Protein AF-A0A7I7LC22-F1 (afdb_monomer)

Sequence (111 aa):
MANVDWVIVGAGPSLTDITAAVQAATGSELVDGVLRIADDERASLRVYPGPAIDGGGHVVRIRYAGGPYQLQHDLARTVYDALVEGTDWDLVLDSDELEDIVATRIRSTPR

Radius of gyration: 13.35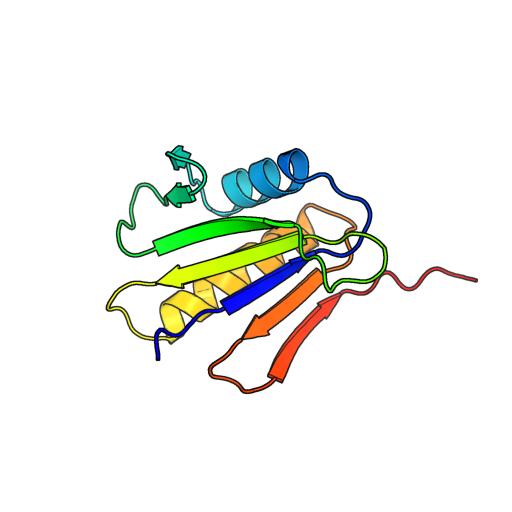 Å; Cα contacts (8 Å, |Δi|>4): 214; chains: 1; bounding box: 29×30×42 Å

Solvent-accessible surface area (backbone atoms only — not comparable to full-atom values): 6310 Å² total; per-residue (Å²): 133,84,76,46,35,36,38,37,34,43,49,80,72,48,74,64,57,50,46,53,50,50,24,69,59,60,66,30,46,80,53,96,79,30,33,36,32,83,95,34,90,44,40,39,35,37,71,44,79,27,92,88,37,81,81,58,12,32,32,37,40,37,37,47,61,95,59,65,69,65,60,40,51,54,49,46,48,49,46,47,51,42,47,58,75,73,45,90,67,34,37,33,37,37,34,68,86,71,78,41,78,76,44,76,42,74,76,78,73,82,128

Structure (mmCIF, N/CA/C/O backbone):
data_AF-A0A7I7LC22-F1
#
_entry.id   AF-A0A7I7LC22-F1
#
loop_
_atom_site.group_PDB
_atom_site.id
_atom_site.type_symbol
_atom_site.label_atom_id
_atom_site.label_alt_id
_atom_site.label_comp_id
_atom_site.label_asym_id
_atom_site.label_entity_id
_atom_site.label_seq_id
_atom_site.pdbx_PDB_ins_code
_atom_site.Cartn_x
_atom_site.Cartn_y
_atom_site.Cartn_z
_atom_site.occupancy
_atom_site.B_iso_or_equiv
_atom_site.auth_seq_id
_atom_site.auth_comp_id
_atom_site.auth_asym_id
_atom_site.auth_atom_id
_atom_site.pdbx_PDB_model_num
ATOM 1 N N . MET A 1 1 ? -1.425 -11.855 -19.181 1.00 50.41 1 MET A N 1
ATOM 2 C CA . MET A 1 1 ? -2.123 -11.043 -18.164 1.00 50.41 1 MET A CA 1
ATOM 3 C C . MET A 1 1 ? -1.159 -9.984 -17.653 1.00 50.41 1 MET A C 1
ATOM 5 O O . MET A 1 1 ? 0.026 -10.095 -17.934 1.00 50.41 1 MET A O 1
ATOM 9 N N . ALA A 1 2 ? -1.648 -8.904 -17.042 1.00 58.00 2 ALA A N 1
ATOM 10 C CA . ALA A 1 2 ? -0.765 -7.955 -16.370 1.00 58.00 2 ALA A CA 1
ATOM 11 C C . ALA A 1 2 ? -0.607 -8.444 -14.932 1.00 58.00 2 ALA A C 1
ATOM 13 O O . ALA A 1 2 ? -1.610 -8.476 -14.228 1.00 58.00 2 ALA A O 1
ATOM 14 N N . ASN A 1 3 ? 0.604 -8.831 -14.541 1.00 71.25 3 ASN A N 1
ATOM 15 C CA . ASN A 1 3 ? 0.888 -9.322 -13.195 1.00 71.25 3 ASN A CA 1
ATOM 16 C C . ASN A 1 3 ? 0.678 -8.180 -12.193 1.00 71.25 3 ASN A C 1
ATOM 18 O O . ASN A 1 3 ? 0.967 -7.016 -12.499 1.00 71.25 3 ASN A O 1
ATOM 22 N N . VAL A 1 4 ? 0.106 -8.502 -11.036 1.00 82.56 4 VAL A N 1
ATOM 23 C CA . VAL A 1 4 ? -0.266 -7.541 -9.994 1.00 82.56 4 VAL A CA 1
ATOM 24 C C . VAL A 1 4 ? -0.112 -8.217 -8.635 1.00 82.56 4 VAL A C 1
ATOM 26 O O . VAL A 1 4 ? -0.505 -9.367 -8.484 1.00 82.56 4 VAL A O 1
ATOM 29 N N . ASP A 1 5 ? 0.417 -7.475 -7.665 1.00 88.88 5 ASP A N 1
ATOM 30 C CA . ASP A 1 5 ? 0.453 -7.890 -6.264 1.00 88.88 5 ASP A CA 1
ATOM 31 C C . ASP A 1 5 ? -0.462 -6.983 -5.445 1.00 88.88 5 ASP A C 1
ATOM 33 O O . ASP A 1 5 ? -0.700 -5.814 -5.794 1.00 88.88 5 ASP A O 1
ATOM 37 N N . TRP A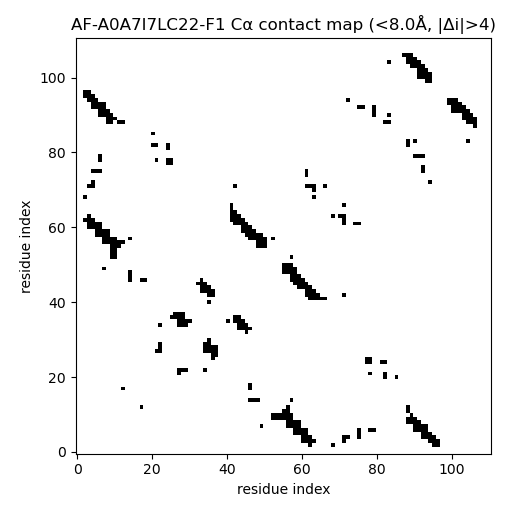 1 6 ? -0.981 -7.516 -4.347 1.00 91.19 6 TRP A N 1
ATOM 38 C CA . TRP A 1 6 ? -1.925 -6.821 -3.491 1.00 91.19 6 TRP A CA 1
ATOM 39 C C . TRP A 1 6 ? -1.495 -6.887 -2.035 1.00 91.19 6 TRP A C 1
ATOM 41 O O . TRP A 1 6 ? -1.160 -7.945 -1.513 1.00 91.19 6 TRP A O 1
ATOM 51 N N . VAL A 1 7 ? -1.587 -5.750 -1.352 1.00 92.81 7 VAL A N 1
ATOM 52 C CA . VAL A 1 7 ? -1.648 -5.719 0.108 1.00 92.81 7 VAL A CA 1
ATOM 53 C C . VAL A 1 7 ? -3.089 -5.432 0.497 1.00 92.81 7 VAL A C 1
ATOM 55 O O . VAL A 1 7 ? -3.630 -4.363 0.213 1.00 92.81 7 VAL A O 1
ATOM 58 N N . ILE A 1 8 ? -3.734 -6.415 1.106 1.00 92.75 8 ILE A N 1
ATOM 59 C CA . ILE A 1 8 ? -5.101 -6.334 1.598 1.00 92.75 8 ILE A CA 1
ATOM 60 C C . ILE A 1 8 ? -5.040 -5.829 3.035 1.00 92.75 8 ILE A C 1
ATOM 62 O O . ILE A 1 8 ? -4.327 -6.387 3.865 1.00 92.75 8 ILE A O 1
ATOM 66 N N . VAL A 1 9 ? -5.799 -4.778 3.319 1.00 92.75 9 VAL A N 1
ATOM 67 C CA . VAL A 1 9 ? -5.936 -4.184 4.647 1.00 92.75 9 VAL A CA 1
ATOM 68 C C . VAL A 1 9 ? -7.335 -4.499 5.162 1.00 92.75 9 VAL A C 1
ATOM 70 O O . VAL A 1 9 ? -8.327 -4.212 4.487 1.00 92.75 9 VAL A O 1
ATOM 73 N N . GLY A 1 10 ? -7.421 -5.100 6.346 1.00 90.06 10 GLY A N 1
ATOM 74 C CA . GLY A 1 10 ? -8.686 -5.427 6.995 1.00 90.06 10 GLY A CA 1
ATOM 75 C C . GLY A 1 10 ? -9.502 -4.192 7.388 1.00 90.06 10 GLY A C 1
ATOM 76 O O . GLY A 1 10 ? -9.131 -3.045 7.127 1.00 90.06 10 GLY A O 1
ATOM 77 N N . ALA A 1 11 ? -10.655 -4.432 8.007 1.00 89.06 11 ALA A N 1
ATOM 78 C CA . ALA A 1 11 ? -11.555 -3.372 8.446 1.00 89.06 11 ALA A CA 1
ATOM 79 C C . ALA A 1 11 ? -10.914 -2.465 9.515 1.00 89.06 11 ALA A C 1
ATOM 81 O O . ALA A 1 11 ? -10.126 -2.916 10.346 1.00 89.06 11 ALA A O 1
ATOM 82 N N . GLY A 1 12 ? -11.299 -1.186 9.531 1.00 88.62 12 GLY A N 1
ATOM 83 C CA . GLY A 1 12 ? -10.872 -0.227 10.557 1.00 88.62 12 GLY A CA 1
ATOM 84 C C . GLY A 1 12 ? -10.219 1.037 10.001 1.00 88.62 12 GLY A C 1
ATOM 85 O O . GLY A 1 12 ? -10.791 2.114 10.182 1.00 88.62 12 GLY A O 1
ATOM 86 N N . PRO A 1 13 ? -9.045 0.953 9.352 1.00 91.62 13 PRO A N 1
ATOM 87 C CA . PRO A 1 13 ? -8.367 2.136 8.839 1.00 91.62 13 PRO A CA 1
ATOM 88 C C . PRO A 1 13 ? -9.112 2.761 7.661 1.00 91.62 13 PRO A C 1
ATOM 90 O O . PRO A 1 13 ? -9.697 2.065 6.826 1.00 91.62 13 PRO A O 1
ATOM 93 N N . SER A 1 14 ? -9.088 4.093 7.588 1.00 93.44 14 SER A N 1
ATOM 94 C CA . SER A 1 14 ? -9.701 4.815 6.477 1.00 93.44 14 SER A CA 1
ATOM 95 C C . SER A 1 14 ? -8.822 4.761 5.225 1.00 93.44 14 SER A C 1
ATOM 97 O O . SER A 1 14 ? -7.602 4.603 5.305 1.00 93.44 14 SER A O 1
ATOM 99 N N . LEU A 1 15 ? -9.429 4.973 4.051 1.00 93.38 15 LEU A N 1
ATOM 100 C CA . LEU A 1 15 ? -8.698 5.096 2.785 1.00 93.38 15 LEU A CA 1
ATOM 101 C C . LEU A 1 15 ? -7.565 6.135 2.868 1.00 93.38 15 LEU A C 1
ATOM 103 O O . LEU A 1 15 ? -6.485 5.920 2.316 1.00 93.38 15 LEU A O 1
ATOM 107 N N . THR A 1 16 ? -7.806 7.248 3.564 1.00 94.88 16 THR A N 1
ATOM 108 C CA . THR A 1 16 ? -6.832 8.329 3.755 1.00 94.88 16 THR A CA 1
ATOM 109 C C . THR A 1 16 ? -5.650 7.875 4.606 1.00 94.88 16 THR A C 1
ATOM 111 O O . THR A 1 16 ? -4.511 8.118 4.213 1.00 94.88 16 THR A O 1
ATOM 114 N N . ASP A 1 17 ? -5.899 7.177 5.718 1.00 95.06 17 ASP A N 1
ATOM 115 C CA . ASP A 1 17 ? -4.833 6.691 6.606 1.00 95.06 17 ASP A CA 1
ATOM 116 C C . ASP A 1 17 ? -3.937 5.686 5.882 1.00 95.06 17 ASP A C 1
ATOM 118 O O . ASP A 1 17 ? -2.712 5.768 5.954 1.00 95.06 17 ASP A O 1
ATOM 122 N N . ILE A 1 18 ? -4.547 4.773 5.120 1.00 94.88 18 ILE A N 1
ATOM 123 C CA . ILE A 1 18 ? -3.810 3.780 4.333 1.00 94.88 18 ILE A CA 1
ATOM 124 C C . ILE A 1 18 ? -2.988 4.473 3.251 1.00 94.88 18 ILE A C 1
ATOM 126 O O . ILE A 1 18 ? -1.814 4.161 3.080 1.00 94.88 18 ILE A O 1
ATOM 130 N N . THR A 1 19 ? -3.578 5.432 2.535 1.00 95.81 19 THR A N 1
ATOM 131 C CA . THR A 1 19 ? -2.866 6.181 1.491 1.00 95.81 19 THR A CA 1
ATOM 132 C C . THR A 1 19 ? -1.653 6.898 2.078 1.00 95.81 19 THR A C 1
ATOM 134 O O . THR A 1 19 ? -0.556 6.750 1.547 1.00 95.81 19 THR A O 1
ATOM 137 N N . ALA A 1 20 ? -1.814 7.592 3.207 1.00 95.25 20 ALA A N 1
ATOM 138 C CA . ALA A 1 20 ? -0.718 8.283 3.880 1.00 95.25 20 ALA A CA 1
ATOM 139 C C . ALA A 1 20 ? 0.384 7.318 4.352 1.00 95.25 20 ALA A C 1
ATOM 141 O O . ALA A 1 20 ? 1.568 7.601 4.171 1.00 95.25 20 ALA A O 1
ATOM 142 N N . ALA A 1 21 ? 0.013 6.162 4.907 1.00 94.94 21 ALA A N 1
ATOM 143 C CA . ALA A 1 21 ? 0.974 5.155 5.350 1.00 94.94 21 ALA A CA 1
ATOM 144 C C . ALA A 1 21 ? 1.754 4.543 4.172 1.00 94.94 21 ALA A C 1
ATOM 146 O O . ALA A 1 21 ? 2.976 4.419 4.238 1.00 94.94 21 ALA A O 1
ATOM 147 N N . VAL A 1 22 ? 1.078 4.235 3.060 1.00 94.81 22 VAL A N 1
ATOM 148 C CA . VAL A 1 22 ? 1.730 3.733 1.838 1.00 94.81 22 VAL A CA 1
ATOM 149 C C . VAL A 1 22 ? 2.652 4.795 1.235 1.00 94.81 22 VAL A C 1
ATOM 151 O O . VAL A 1 22 ? 3.757 4.463 0.804 1.00 94.81 22 VAL A O 1
ATOM 154 N N . GLN A 1 23 ? 2.248 6.069 1.234 1.00 94.62 23 GLN A N 1
ATOM 155 C CA . GLN A 1 23 ? 3.109 7.175 0.807 1.00 94.62 23 GLN A CA 1
ATOM 156 C C . GLN A 1 23 ? 4.376 7.267 1.648 1.00 94.62 23 GLN A C 1
ATOM 158 O O . GLN A 1 23 ? 5.468 7.329 1.089 1.00 94.62 23 GLN A O 1
ATOM 163 N N . ALA A 1 24 ? 4.246 7.214 2.975 1.00 92.62 24 ALA A N 1
ATOM 164 C CA . ALA A 1 24 ? 5.389 7.235 3.879 1.00 92.62 24 ALA A CA 1
ATOM 165 C C . ALA A 1 24 ? 6.323 6.031 3.662 1.00 92.62 24 ALA A C 1
ATOM 167 O O . ALA A 1 24 ? 7.539 6.201 3.650 1.00 92.62 24 ALA A O 1
ATOM 168 N N . ALA A 1 25 ? 5.764 4.839 3.431 1.00 91.62 25 ALA A N 1
ATOM 169 C CA . ALA A 1 25 ? 6.528 3.614 3.195 1.00 91.62 25 ALA A CA 1
ATOM 170 C C . ALA A 1 25 ? 7.318 3.625 1.876 1.00 91.62 25 ALA A C 1
ATOM 172 O O . ALA A 1 25 ? 8.397 3.047 1.790 1.00 91.62 25 ALA A O 1
ATOM 173 N N . THR A 1 26 ? 6.772 4.256 0.836 1.00 91.44 26 THR A N 1
ATOM 174 C CA . THR A 1 26 ? 7.315 4.180 -0.535 1.00 91.44 26 THR A CA 1
ATOM 175 C C . THR A 1 26 ? 7.949 5.476 -1.024 1.00 91.44 26 THR A C 1
ATOM 177 O O . THR A 1 26 ? 8.494 5.505 -2.124 1.00 91.44 26 THR A O 1
ATOM 180 N N . GLY A 1 27 ? 7.840 6.563 -0.255 1.00 91.81 27 GLY A N 1
ATOM 181 C CA . GLY A 1 27 ? 8.202 7.904 -0.713 1.00 91.81 27 GLY A CA 1
ATOM 182 C C . GLY A 1 27 ? 7.383 8.366 -1.924 1.00 91.81 27 GLY A C 1
ATOM 183 O O . GLY A 1 27 ? 7.874 9.156 -2.725 1.00 91.81 27 GLY A O 1
ATOM 184 N N . SER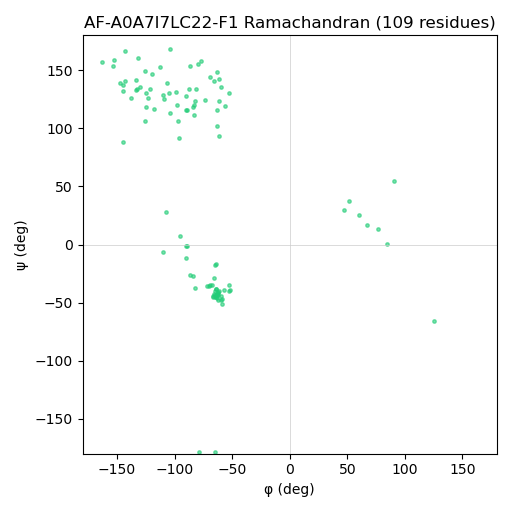 A 1 28 ? 6.169 7.835 -2.104 1.00 93.56 28 SER A N 1
ATOM 185 C CA . SER A 1 28 ? 5.349 8.106 -3.286 1.00 93.56 28 SER A CA 1
ATOM 186 C C . SER A 1 28 ? 4.490 9.362 -3.164 1.00 93.56 28 SER A C 1
ATOM 188 O O . SER A 1 28 ? 4.052 9.774 -2.086 1.00 93.56 28 SER A O 1
ATOM 190 N N . GLU A 1 29 ? 4.180 9.942 -4.318 1.00 94.31 29 GLU A N 1
ATOM 191 C CA . GLU A 1 29 ? 3.297 11.093 -4.455 1.00 94.31 29 GLU A CA 1
ATOM 192 C C . GLU A 1 29 ? 1.952 10.675 -5.050 1.00 94.31 29 GLU A C 1
ATOM 194 O O . GLU A 1 29 ? 1.883 9.862 -5.976 1.00 94.31 29 GLU A O 1
ATOM 199 N N . LEU A 1 30 ? 0.864 11.240 -4.524 1.00 94.00 30 LEU A N 1
ATOM 200 C CA . LEU A 1 30 ? -0.480 10.999 -5.035 1.00 94.00 30 LEU A CA 1
ATOM 201 C C . LEU A 1 30 ? -0.763 11.907 -6.236 1.00 94.00 30 LEU A C 1
ATOM 203 O O . LEU A 1 30 ? -0.951 13.112 -6.085 1.00 94.00 30 LEU A O 1
ATOM 207 N N . VAL A 1 31 ? -0.863 11.306 -7.418 1.00 92.75 31 VAL A N 1
ATOM 208 C CA . VAL A 1 31 ? -1.168 11.978 -8.686 1.00 9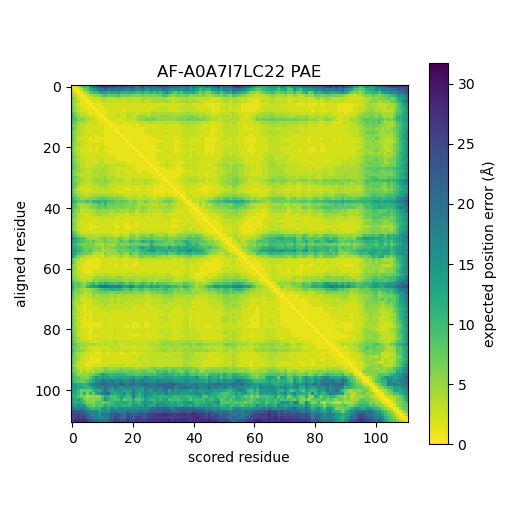2.75 31 VAL A CA 1
ATOM 209 C C . VAL A 1 31 ? -2.381 11.298 -9.314 1.00 92.75 31 VAL A C 1
ATOM 211 O O . VAL A 1 31 ? -2.350 10.102 -9.600 1.00 92.75 31 VAL A O 1
ATOM 214 N N . ASP A 1 32 ? -3.477 12.040 -9.492 1.00 90.12 32 ASP A N 1
ATOM 215 C CA . ASP A 1 32 ? -4.733 11.545 -10.085 1.00 90.12 32 ASP A CA 1
ATOM 216 C C . ASP A 1 32 ? -5.280 10.253 -9.437 1.00 90.12 32 ASP A C 1
ATOM 218 O O . ASP A 1 32 ? -5.810 9.360 -10.103 1.00 90.12 32 ASP A O 1
ATOM 222 N N . GLY A 1 33 ? -5.142 10.125 -8.111 1.00 89.19 33 GLY A N 1
ATOM 223 C CA . GLY A 1 33 ? -5.601 8.943 -7.368 1.00 89.19 33 GLY A CA 1
ATOM 224 C C . GLY A 1 33 ? -4.688 7.716 -7.495 1.00 89.19 33 GLY A C 1
ATOM 225 O O . GLY A 1 33 ? -5.095 6.609 -7.133 1.00 89.19 33 GLY A O 1
ATOM 226 N N . VAL A 1 34 ? -3.472 7.895 -8.017 1.00 92.94 34 VAL A N 1
ATOM 227 C CA . VAL A 1 34 ? -2.427 6.873 -8.128 1.00 92.94 34 VAL A CA 1
ATOM 228 C C . VAL A 1 34 ? -1.186 7.350 -7.389 1.00 92.94 34 VAL A C 1
ATOM 230 O O . VAL A 1 34 ? -0.753 8.485 -7.553 1.00 92.94 34 VAL A O 1
ATOM 233 N N . LEU A 1 35 ? -0.596 6.470 -6.593 1.00 94.81 35 LEU A N 1
ATOM 234 C CA . LEU A 1 35 ? 0.674 6.708 -5.928 1.00 94.81 35 LEU A CA 1
ATOM 235 C C . LEU A 1 35 ? 1.821 6.385 -6.891 1.00 94.81 35 LEU A C 1
ATOM 237 O O . LEU A 1 35 ? 1.920 5.261 -7.398 1.00 94.81 35 LEU A O 1
ATOM 241 N N . ARG A 1 36 ? 2.654 7.387 -7.170 1.00 93.88 36 ARG A N 1
ATOM 242 C CA . ARG A 1 36 ? 3.811 7.321 -8.071 1.00 93.88 36 ARG A CA 1
ATOM 243 C C . ARG A 1 36 ? 5.095 7.417 -7.262 1.00 93.88 36 ARG A C 1
ATOM 245 O O . ARG A 1 36 ? 5.235 8.329 -6.455 1.00 93.88 36 ARG A O 1
ATOM 252 N N . ILE A 1 37 ? 6.016 6.484 -7.473 1.00 91.31 37 ILE A N 1
ATOM 253 C CA . ILE A 1 37 ? 7.332 6.518 -6.832 1.00 91.31 37 ILE A CA 1
ATOM 254 C C . ILE A 1 37 ? 8.219 7.453 -7.658 1.00 91.31 37 ILE A C 1
ATOM 256 O O . ILE A 1 37 ? 8.353 7.251 -8.863 1.00 91.31 37 ILE A O 1
ATOM 260 N N . ALA A 1 38 ? 8.784 8.486 -7.027 1.00 81.75 38 ALA A N 1
ATOM 261 C CA . ALA A 1 38 ? 9.482 9.571 -7.724 1.00 81.75 38 ALA A CA 1
ATOM 262 C C . ALA A 1 38 ? 10.638 9.081 -8.616 1.00 81.75 38 ALA A C 1
ATOM 264 O O . ALA A 1 38 ? 10.792 9.554 -9.739 1.00 81.75 38 ALA A O 1
ATOM 265 N N . ASP A 1 39 ? 11.395 8.088 -8.147 1.00 82.56 39 ASP A N 1
ATOM 266 C CA . ASP A 1 39 ? 12.546 7.529 -8.865 1.00 82.56 39 ASP A CA 1
ATOM 267 C C . ASP A 1 39 ? 12.205 6.275 -9.695 1.00 82.56 39 ASP A C 1
ATOM 269 O O . ASP A 1 39 ? 13.099 5.628 -10.244 1.00 82.56 39 ASP A O 1
ATOM 273 N N . ASP A 1 40 ? 10.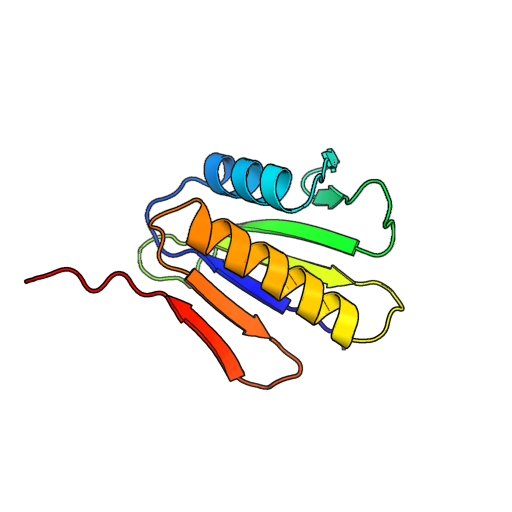920 5.910 -9.804 1.00 86.56 40 ASP A N 1
ATOM 274 C CA . ASP A 1 40 ? 10.484 4.714 -10.527 1.00 86.56 40 ASP A CA 1
ATOM 275 C C . ASP A 1 40 ? 9.135 4.914 -11.240 1.00 86.56 40 ASP A C 1
ATOM 277 O O . ASP A 1 40 ? 8.059 4.588 -10.736 1.00 86.56 40 ASP A O 1
ATOM 281 N N . GLU A 1 41 ? 9.200 5.401 -12.483 1.00 85.12 41 GLU A N 1
ATOM 282 C CA . GLU A 1 41 ? 8.024 5.624 -13.338 1.00 85.12 41 GLU A CA 1
ATOM 283 C C . GLU A 1 41 ? 7.270 4.334 -13.708 1.00 85.12 41 GLU A C 1
ATOM 285 O O . GLU A 1 41 ? 6.125 4.385 -14.177 1.00 85.12 41 GLU A O 1
ATOM 290 N N . ARG A 1 42 ? 7.908 3.168 -13.535 1.00 88.38 42 ARG A N 1
ATOM 291 C CA . ARG A 1 42 ? 7.319 1.861 -13.848 1.00 88.38 42 ARG A CA 1
ATOM 292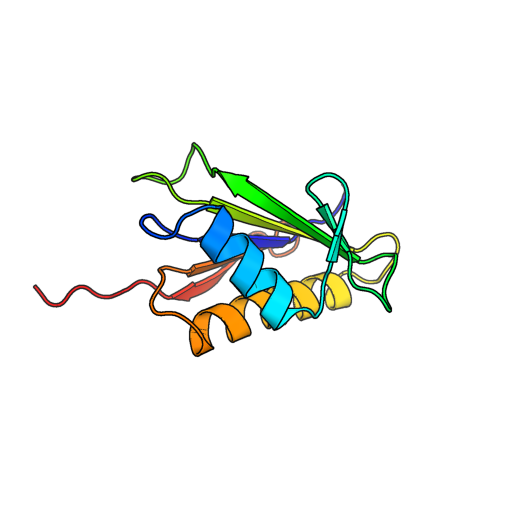 C C . ARG A 1 42 ? 6.466 1.356 -12.697 1.00 88.38 42 ARG A C 1
ATOM 294 O O . ARG A 1 42 ? 5.526 0.595 -12.946 1.00 88.38 42 ARG A O 1
ATOM 301 N N . ALA A 1 43 ? 6.766 1.780 -11.475 1.00 90.44 43 ALA A N 1
ATOM 302 C CA . ALA A 1 43 ? 6.001 1.448 -10.292 1.00 90.44 43 ALA A CA 1
ATOM 303 C C . ALA A 1 43 ? 4.771 2.355 -10.145 1.00 90.44 43 ALA A C 1
ATOM 305 O O . ALA A 1 43 ? 4.812 3.580 -10.277 1.00 90.44 43 ALA A O 1
ATOM 306 N N . SER A 1 44 ? 3.632 1.741 -9.845 1.00 92.75 44 SER A N 1
ATOM 307 C CA . SER A 1 44 ? 2.417 2.467 -9.487 1.00 92.75 44 SER A CA 1
ATOM 308 C C . SER A 1 44 ? 1.637 1.700 -8.434 1.00 92.75 44 SER A C 1
ATOM 310 O O . SER A 1 44 ? 1.479 0.480 -8.539 1.00 92.75 44 SER A O 1
ATOM 312 N N . LEU A 1 45 ? 1.129 2.428 -7.440 1.00 94.75 45 LEU A N 1
ATOM 313 C CA . LEU A 1 45 ? 0.277 1.872 -6.401 1.00 94.75 45 LEU A CA 1
ATOM 314 C C . LEU A 1 45 ? -1.087 2.551 -6.424 1.00 94.75 45 LEU A C 1
ATOM 316 O O . LEU A 1 45 ? -1.221 3.732 -6.746 1.00 94.75 45 LEU A O 1
ATOM 320 N N . ARG A 1 46 ? -2.130 1.800 -6.087 1.00 95.38 46 ARG A N 1
ATOM 321 C CA . ARG A 1 46 ? -3.482 2.341 -5.969 1.00 95.38 46 ARG A CA 1
ATOM 322 C C . ARG A 1 46 ? -4.159 1.778 -4.741 1.00 95.38 46 ARG A C 1
ATOM 324 O O . ARG A 1 46 ? -4.277 0.563 -4.621 1.00 95.38 46 ARG A O 1
ATOM 331 N N . VAL A 1 47 ? -4.656 2.667 -3.891 1.00 95.31 47 VAL A N 1
ATOM 332 C CA . VAL A 1 47 ? -5.463 2.306 -2.727 1.00 95.31 47 VAL A CA 1
ATOM 333 C C . VAL A 1 47 ? -6.937 2.487 -3.078 1.00 95.31 47 VAL A C 1
ATOM 335 O O . VAL A 1 47 ? -7.321 3.506 -3.653 1.00 95.31 47 VAL A O 1
ATOM 338 N N . TYR A 1 48 ? -7.767 1.491 -2.787 1.00 94.31 48 TYR A N 1
ATOM 339 C CA . TYR A 1 48 ? -9.211 1.564 -3.007 1.00 94.31 48 TYR A CA 1
ATOM 340 C C . TYR A 1 48 ? -9.965 0.653 -2.030 1.00 94.31 48 TYR A C 1
ATOM 342 O O . TYR A 1 48 ? -9.372 -0.281 -1.489 1.00 94.31 48 TYR A O 1
ATOM 350 N N . PRO A 1 49 ? -11.263 0.903 -1.780 1.00 92.56 49 PRO A N 1
ATOM 351 C CA . PRO A 1 49 ? -12.081 0.014 -0.960 1.00 92.56 49 PRO A CA 1
ATOM 352 C C . PRO A 1 49 ? -12.132 -1.393 -1.562 1.00 92.56 49 PRO A C 1
ATOM 354 O O . PRO A 1 49 ? -12.324 -1.537 -2.769 1.00 92.56 49 PRO A O 1
ATOM 357 N N . GLY A 1 50 ? -11.984 -2.421 -0.728 1.00 88.69 50 GLY A N 1
ATOM 358 C CA . GLY A 1 50 ? -12.146 -3.817 -1.118 1.00 88.69 50 GLY A CA 1
ATOM 359 C C . GLY A 1 50 ? -13.559 -4.286 -0.779 1.00 88.69 50 GLY A C 1
ATOM 360 O O . GLY A 1 50 ? -13.776 -4.750 0.337 1.00 88.69 50 GLY A O 1
ATOM 361 N N . PRO A 1 51 ? -14.539 -4.189 -1.700 1.00 73.44 51 PRO A N 1
ATOM 362 C CA . PRO A 1 51 ? -15.945 -4.461 -1.388 1.00 73.44 51 PRO A CA 1
ATOM 363 C C . PRO A 1 51 ? -16.222 -5.920 -1.001 1.00 73.44 51 PRO A C 1
ATOM 365 O O . PRO A 1 51 ? -17.266 -6.202 -0.427 1.00 73.44 51 PRO A O 1
ATOM 368 N N . ALA A 1 52 ? -15.306 -6.834 -1.325 1.00 79.75 52 ALA A N 1
ATOM 369 C CA . ALA A 1 52 ? -15.386 -8.248 -0.973 1.00 79.75 52 ALA A CA 1
ATOM 370 C C . ALA A 1 52 ? -14.731 -8.586 0.382 1.00 79.75 52 ALA A C 1
ATOM 372 O O . ALA A 1 52 ? -14.738 -9.746 0.778 1.00 79.75 52 ALA A O 1
ATOM 373 N N . ILE A 1 53 ? -14.141 -7.605 1.077 1.00 79.88 53 ILE A N 1
ATOM 374 C CA . ILE A 1 53 ? -13.516 -7.809 2.387 1.00 79.88 53 ILE A CA 1
ATOM 375 C C . ILE A 1 53 ? -14.570 -7.564 3.466 1.00 79.88 53 ILE A C 1
ATOM 377 O O . ILE A 1 53 ? -15.059 -6.438 3.622 1.00 79.88 53 ILE A O 1
ATOM 381 N N . ASP A 1 54 ? -14.895 -8.610 4.223 1.00 74.19 54 ASP A N 1
ATOM 382 C CA . ASP A 1 54 ? -15.855 -8.540 5.322 1.00 74.19 54 ASP A CA 1
ATOM 383 C C . ASP A 1 54 ? -15.504 -7.410 6.303 1.00 74.19 54 ASP A C 1
ATOM 385 O O . ASP A 1 54 ? -14.369 -7.264 6.755 1.00 74.19 54 ASP A O 1
ATOM 389 N N . GLY A 1 55 ? -16.498 -6.578 6.625 1.00 74.00 55 GLY A N 1
ATOM 390 C CA . GLY A 1 55 ? -16.337 -5.448 7.546 1.00 74.00 55 GLY A CA 1
ATOM 391 C C . GLY A 1 55 ? -15.793 -4.152 6.930 1.00 74.00 55 GLY A C 1
ATOM 392 O O . GLY A 1 55 ? -15.684 -3.164 7.652 1.00 74.00 55 GLY A O 1
ATOM 393 N N . GLY A 1 56 ? -15.515 -4.105 5.620 1.00 81.06 56 GLY A N 1
ATOM 394 C CA . GLY A 1 56 ? -15.142 -2.865 4.921 1.00 81.06 56 GLY A CA 1
ATOM 395 C C . GLY A 1 56 ? -13.637 -2.591 4.886 1.00 81.06 56 GLY A C 1
ATOM 396 O O . GLY A 1 56 ? -13.188 -1.522 5.301 1.00 81.06 56 GLY A O 1
ATOM 397 N N . GLY A 1 57 ? -12.863 -3.559 4.393 1.00 89.44 57 GLY A N 1
ATOM 398 C CA . GLY A 1 57 ? -11.422 -3.414 4.175 1.00 89.44 57 GLY A CA 1
ATOM 399 C C . GLY A 1 57 ? -11.049 -2.636 2.908 1.00 89.44 57 GLY A C 1
ATOM 400 O O . GLY A 1 57 ? -11.891 -2.179 2.130 1.00 89.44 57 GLY A O 1
ATOM 401 N N . HIS A 1 58 ? -9.748 -2.519 2.676 1.00 94.44 58 HIS A N 1
ATOM 402 C CA . HIS A 1 58 ? -9.162 -1.813 1.542 1.00 94.44 58 HIS A CA 1
ATOM 403 C C . HIS A 1 58 ? -8.092 -2.668 0.865 1.00 94.44 58 HIS A C 1
ATOM 405 O O . HIS A 1 58 ? -7.551 -3.602 1.448 1.00 94.44 58 HIS A O 1
ATOM 411 N N . VAL A 1 59 ? -7.770 -2.329 -0.377 1.00 93.88 59 VAL A N 1
ATOM 412 C CA . VAL A 1 59 ? -6.732 -2.997 -1.158 1.00 93.88 59 VAL A CA 1
ATOM 413 C C . VAL A 1 59 ? -5.732 -1.962 -1.638 1.00 93.88 59 VAL A C 1
ATOM 415 O O . VAL A 1 59 ? -6.104 -0.954 -2.242 1.00 93.88 59 VAL A O 1
ATOM 418 N N . VAL A 1 60 ? -4.455 -2.244 -1.410 1.00 95.06 60 VAL A N 1
ATOM 419 C CA . VAL A 1 60 ? -3.329 -1.582 -2.058 1.00 95.06 60 VAL A CA 1
ATOM 420 C C . VAL A 1 60 ? -2.900 -2.469 -3.214 1.00 95.06 60 VAL A C 1
ATOM 422 O O . VAL A 1 60 ? -2.316 -3.530 -3.027 1.00 95.06 60 VAL A O 1
ATOM 425 N N . ARG A 1 61 ? -3.219 -2.049 -4.431 1.00 93.94 61 ARG A N 1
ATOM 426 C CA . ARG A 1 61 ? -2.779 -2.721 -5.651 1.00 93.94 61 ARG A CA 1
ATOM 427 C C . ARG A 1 61 ? -1.428 -2.178 -6.078 1.00 93.94 61 ARG A C 1
ATOM 429 O O . ARG A 1 61 ? -1.280 -0.963 -6.188 1.00 93.94 61 ARG A O 1
ATOM 436 N N . ILE A 1 62 ? -0.512 -3.071 -6.420 1.00 92.81 62 ILE A N 1
ATOM 437 C CA . ILE A 1 62 ? 0.874 -2.758 -6.752 1.00 92.81 62 ILE A CA 1
ATOM 438 C C . ILE A 1 62 ? 1.162 -3.301 -8.144 1.00 92.81 62 ILE A C 1
ATOM 440 O O . ILE A 1 62 ? 0.889 -4.459 -8.455 1.00 92.81 62 ILE A O 1
ATOM 444 N N . ARG A 1 63 ? 1.648 -2.425 -9.022 1.00 89.88 63 ARG A N 1
ATOM 445 C CA . ARG A 1 63 ? 1.932 -2.757 -10.417 1.00 89.88 63 ARG A CA 1
ATOM 446 C C . ARG A 1 63 ? 3.304 -2.243 -10.804 1.00 89.88 63 ARG A C 1
ATOM 448 O O . ARG A 1 63 ? 3.583 -1.060 -10.612 1.00 89.88 63 ARG A O 1
ATOM 455 N N . TYR A 1 64 ? 4.071 -3.103 -11.465 1.00 88.88 64 TYR A N 1
ATOM 456 C CA . TYR A 1 64 ? 5.356 -2.749 -12.055 1.00 88.88 64 TYR A CA 1
ATOM 457 C C . TYR A 1 64 ? 5.329 -2.937 -13.581 1.00 88.88 64 TYR A C 1
ATOM 459 O O . TYR A 1 64 ? 5.116 -4.036 -14.093 1.00 88.88 64 TYR A O 1
ATOM 467 N N . ALA A 1 65 ? 5.495 -1.860 -14.349 1.00 85.38 65 ALA A N 1
ATOM 468 C CA . ALA A 1 65 ? 5.391 -1.896 -15.807 1.00 85.38 65 ALA A CA 1
ATOM 469 C C . ALA A 1 65 ? 6.706 -2.330 -16.479 1.00 85.38 65 ALA A C 1
ATOM 471 O O . ALA A 1 65 ? 7.714 -1.634 -16.402 1.00 85.38 65 ALA A O 1
ATOM 472 N N . GLY A 1 66 ? 6.686 -3.455 -17.205 1.00 77.75 66 GLY A N 1
ATOM 473 C CA . GLY A 1 66 ? 7.801 -3.875 -18.069 1.00 77.75 66 GLY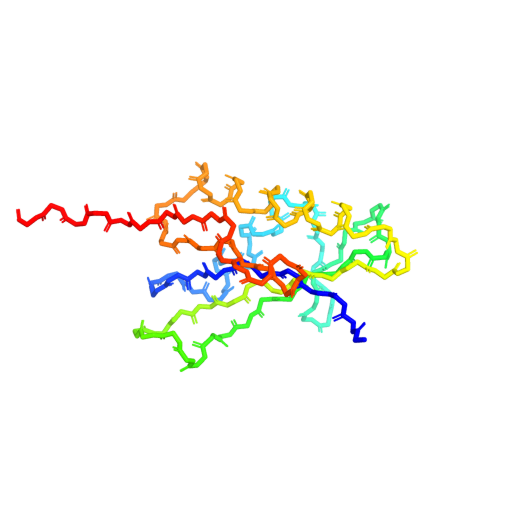 A CA 1
ATOM 474 C C . GLY A 1 66 ? 9.093 -4.255 -17.331 1.00 77.75 66 GLY A C 1
ATOM 475 O O . GLY A 1 66 ? 10.154 -4.289 -17.951 1.00 77.75 66 GLY A O 1
ATOM 476 N N . GLY A 1 67 ? 9.016 -4.507 -16.023 1.00 71.81 67 GLY A N 1
ATOM 477 C CA . GLY A 1 67 ? 10.117 -5.020 -15.206 1.00 71.81 67 GLY A CA 1
ATOM 478 C C . GLY A 1 67 ? 9.947 -6.505 -14.868 1.00 71.81 67 GLY A C 1
ATOM 479 O O . GLY A 1 67 ? 8.875 -7.068 -15.101 1.00 71.81 67 GLY A O 1
ATOM 480 N N . PRO A 1 68 ? 10.994 -7.154 -14.333 1.00 80.12 68 PRO A N 1
ATOM 481 C CA . PRO A 1 68 ? 10.883 -8.503 -13.793 1.00 80.12 68 PRO A CA 1
ATOM 482 C C . PRO A 1 68 ? 9.890 -8.541 -12.626 1.00 80.12 68 PRO A C 1
ATOM 484 O O . PRO A 1 68 ? 9.858 -7.632 -11.797 1.00 80.12 68 PRO A O 1
ATOM 487 N N . TYR A 1 69 ? 9.126 -9.630 -12.548 1.00 81.44 69 TYR A N 1
ATOM 488 C CA . TYR A 1 69 ? 8.125 -9.869 -11.507 1.00 81.44 69 TYR A CA 1
ATOM 489 C C . TYR A 1 69 ? 8.688 -9.716 -10.082 1.00 81.44 69 TYR A C 1
ATOM 491 O O . TYR A 1 69 ? 8.026 -9.158 -9.213 1.00 81.44 69 TYR A O 1
ATOM 499 N N . GLN A 1 70 ? 9.954 -10.091 -9.878 1.00 84.88 70 GLN A N 1
ATOM 500 C CA . GLN A 1 70 ? 10.653 -9.930 -8.603 1.00 84.88 70 GLN A CA 1
ATOM 501 C C . GLN A 1 70 ? 10.585 -8.494 -8.053 1.00 84.88 70 GLN A C 1
ATOM 503 O O . GLN A 1 70 ? 10.347 -8.317 -6.869 1.00 84.88 70 GLN A O 1
ATOM 508 N N . LEU A 1 71 ? 10.712 -7.465 -8.904 1.00 86.19 71 LEU A N 1
ATOM 509 C CA . LEU A 1 71 ? 10.667 -6.066 -8.453 1.00 86.19 71 LEU A CA 1
ATOM 510 C C . LEU A 1 71 ? 9.275 -5.648 -7.978 1.00 86.19 71 LEU A C 1
ATOM 512 O O . LEU A 1 71 ? 9.149 -4.851 -7.052 1.00 86.19 71 LEU A O 1
ATOM 516 N N . GLN A 1 72 ? 8.227 -6.180 -8.611 1.00 89.31 72 GLN A N 1
ATOM 517 C CA . GLN A 1 72 ? 6.860 -5.966 -8.147 1.00 89.31 72 GLN A CA 1
ATOM 518 C C . GLN A 1 72 ? 6.667 -6.589 -6.765 1.00 89.31 72 GLN A C 1
ATOM 520 O O . GLN A 1 72 ? 6.150 -5.926 -5.866 1.00 89.31 72 GLN A O 1
ATOM 525 N N . HIS A 1 73 ? 7.154 -7.819 -6.606 1.00 89.12 73 HIS A N 1
ATOM 526 C CA . HIS A 1 73 ? 7.054 -8.567 -5.366 1.00 89.12 73 HIS A CA 1
ATOM 527 C C . HIS A 1 73 ? 7.838 -7.917 -4.224 1.00 89.12 73 HIS A C 1
ATOM 529 O O . HIS A 1 73 ? 7.319 -7.764 -3.120 1.00 89.12 73 HIS A O 1
ATOM 535 N N . ASP A 1 74 ? 9.059 -7.461 -4.495 1.00 90.19 74 ASP A N 1
ATOM 536 C CA . ASP A 1 74 ? 9.909 -6.776 -3.521 1.00 90.19 74 ASP A CA 1
ATOM 537 C C . ASP A 1 74 ? 9.282 -5.445 -3.073 1.00 90.19 74 ASP A C 1
ATOM 539 O O . ASP A 1 74 ? 9.306 -5.104 -1.886 1.00 90.19 74 ASP A O 1
ATOM 543 N N . LEU A 1 75 ? 8.652 -4.709 -3.998 1.00 90.75 75 LEU A N 1
ATOM 544 C CA . LEU A 1 75 ? 7.897 -3.502 -3.666 1.00 90.75 75 LEU A CA 1
ATOM 545 C C . LEU A 1 75 ? 6.658 -3.830 -2.824 1.00 90.75 75 LEU A C 1
ATOM 547 O O . LEU A 1 75 ? 6.392 -3.153 -1.831 1.00 90.75 75 LEU A O 1
ATOM 551 N N . ALA A 1 76 ? 5.912 -4.873 -3.189 1.00 92.56 76 ALA A N 1
ATOM 552 C CA . ALA A 1 76 ? 4.741 -5.303 -2.435 1.00 92.56 76 ALA A CA 1
ATOM 553 C C . ALA A 1 76 ? 5.090 -5.747 -1.018 1.00 92.56 76 ALA A C 1
ATOM 555 O O . AL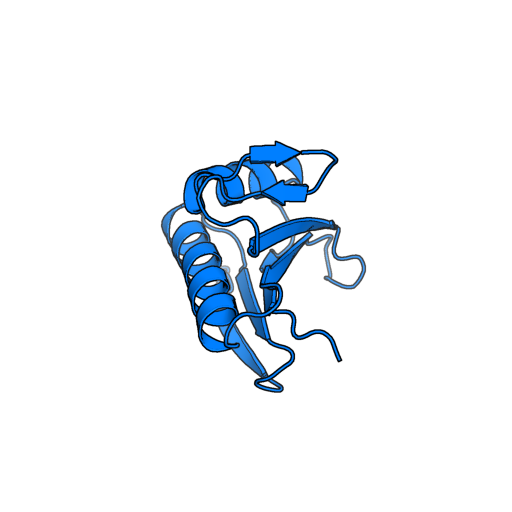A A 1 76 ? 4.422 -5.353 -0.058 1.00 92.56 76 ALA A O 1
ATOM 556 N N . ARG A 1 77 ? 6.198 -6.472 -0.881 1.00 92.81 77 ARG A N 1
ATOM 557 C CA . ARG A 1 77 ? 6.760 -6.857 0.405 1.00 92.81 77 ARG A CA 1
ATOM 558 C C . ARG A 1 77 ? 7.197 -5.647 1.224 1.00 92.81 77 ARG A C 1
ATOM 560 O O . ARG A 1 77 ? 6.857 -5.573 2.394 1.00 92.81 77 ARG A O 1
ATOM 567 N N . THR A 1 78 ? 7.862 -4.672 0.608 1.00 92.25 78 THR A N 1
ATOM 568 C CA . THR A 1 78 ? 8.281 -3.432 1.283 1.00 92.25 78 THR A CA 1
ATOM 569 C C . THR A 1 78 ? 7.081 -2.661 1.837 1.00 92.25 78 THR A C 1
ATOM 571 O O . THR A 1 78 ? 7.106 -2.216 2.981 1.00 92.25 78 THR A O 1
ATOM 574 N N . VAL A 1 79 ? 6.003 -2.534 1.055 1.00 93.81 79 VAL A N 1
ATOM 575 C CA . VAL A 1 79 ? 4.756 -1.907 1.520 1.00 93.81 79 VAL A CA 1
ATOM 576 C C . VAL A 1 79 ? 4.151 -2.696 2.678 1.00 93.81 79 VAL A C 1
ATOM 578 O O . VAL A 1 79 ? 3.788 -2.101 3.689 1.00 93.81 79 VAL A O 1
ATOM 581 N N . TYR A 1 80 ? 4.043 -4.019 2.545 1.00 94.56 80 TYR A N 1
ATOM 582 C CA . TYR A 1 80 ? 3.496 -4.877 3.593 1.00 94.56 80 TYR A CA 1
ATOM 583 C C . TYR A 1 80 ? 4.298 -4.765 4.896 1.00 94.56 80 TYR A C 1
ATOM 585 O O . TYR A 1 80 ? 3.715 -4.482 5.940 1.00 94.56 80 TYR A O 1
ATOM 593 N N . ASP A 1 81 ? 5.621 -4.923 4.831 1.00 93.81 81 ASP A N 1
ATOM 594 C CA . ASP A 1 81 ? 6.509 -4.888 5.994 1.00 93.81 81 ASP A CA 1
ATOM 595 C C . ASP A 1 81 ? 6.454 -3.513 6.680 1.00 93.81 81 ASP A C 1
ATOM 597 O O . ASP A 1 81 ? 6.283 -3.437 7.895 1.00 93.81 81 ASP A O 1
ATOM 601 N N . ALA A 1 82 ? 6.464 -2.416 5.915 1.00 92.94 82 ALA A N 1
ATOM 602 C CA . ALA A 1 82 ? 6.340 -1.069 6.474 1.00 92.94 82 ALA A CA 1
ATOM 603 C C . ALA A 1 82 ? 4.987 -0.829 7.167 1.00 92.94 82 ALA A C 1
ATOM 605 O O . ALA A 1 82 ? 4.928 -0.188 8.218 1.00 92.94 82 ALA A O 1
ATOM 606 N N . LEU A 1 83 ? 3.887 -1.353 6.615 1.00 93.25 83 LEU A N 1
ATOM 607 C CA . LEU A 1 83 ? 2.575 -1.281 7.264 1.00 93.25 83 LEU A CA 1
ATOM 608 C C . LEU A 1 83 ? 2.516 -2.169 8.510 1.00 93.25 83 LEU A C 1
ATOM 610 O O . LEU A 1 83 ? 1.890 -1.783 9.497 1.00 93.25 83 LEU A O 1
ATOM 614 N N . VAL A 1 84 ? 3.178 -3.327 8.501 1.00 93.12 84 VAL A N 1
ATOM 615 C CA . VAL A 1 84 ? 3.305 -4.181 9.686 1.00 93.12 84 VAL A CA 1
ATOM 616 C C . VAL A 1 84 ? 4.086 -3.459 10.789 1.00 93.12 84 VAL A C 1
ATOM 618 O O . VAL A 1 84 ? 3.657 -3.447 11.938 1.00 93.12 84 VAL A O 1
ATOM 621 N N . GLU A 1 85 ? 5.202 -2.821 10.468 1.00 90.88 85 GLU A N 1
ATOM 622 C CA . GLU A 1 85 ? 6.015 -2.115 11.462 1.00 90.88 85 GLU A CA 1
ATOM 623 C C . GLU A 1 85 ? 5.350 -0.826 11.965 1.00 90.88 85 GLU A C 1
ATOM 625 O O . GLU A 1 85 ? 5.471 -0.480 13.141 1.00 90.88 85 GLU A O 1
ATOM 630 N N . GLY A 1 86 ? 4.637 -0.117 11.086 1.00 88.75 86 GLY A N 1
ATOM 631 C CA . GLY A 1 86 ? 4.047 1.187 11.381 1.00 88.75 86 GLY A CA 1
ATOM 632 C C . GLY A 1 86 ? 2.624 1.155 11.937 1.00 88.75 86 GLY A C 1
ATOM 633 O O . GLY A 1 86 ? 2.128 2.194 12.376 1.00 88.75 86 GLY A O 1
ATOM 634 N N . THR A 1 87 ? 1.936 0.009 11.897 1.00 91.56 87 THR A N 1
ATOM 635 C CA . THR A 1 87 ? 0.510 -0.079 12.251 1.00 91.56 87 THR A CA 1
ATOM 636 C C . THR A 1 87 ? 0.158 -1.369 12.990 1.00 91.56 87 THR A C 1
ATOM 638 O O . THR A 1 87 ? 0.911 -2.339 12.998 1.00 91.56 87 THR A O 1
ATOM 641 N N . ASP A 1 88 ? -1.034 -1.394 13.586 1.00 90.50 88 ASP A N 1
ATOM 642 C CA . ASP A 1 88 ? -1.640 -2.587 14.193 1.00 90.50 88 ASP A CA 1
ATOM 643 C C . ASP A 1 88 ? -2.809 -3.136 13.361 1.00 90.50 88 ASP A C 1
ATOM 645 O O . ASP A 1 88 ? -3.762 -3.699 13.906 1.00 90.50 88 ASP A O 1
ATOM 649 N N . TRP A 1 89 ? -2.778 -2.917 12.045 1.00 92.38 89 TRP A N 1
ATOM 650 C CA . TRP A 1 89 ? -3.843 -3.345 11.143 1.00 92.38 89 TRP A CA 1
ATOM 651 C C . TRP A 1 89 ? -3.741 -4.830 10.793 1.00 92.38 89 TRP A C 1
ATOM 653 O O . TRP A 1 89 ? -2.662 -5.428 10.819 1.00 92.38 89 TRP A O 1
ATOM 663 N N . ASP A 1 90 ? -4.886 -5.404 10.430 1.00 91.25 90 ASP A N 1
ATOM 664 C CA . ASP A 1 90 ? -4.944 -6.711 9.786 1.00 91.25 90 ASP A CA 1
ATOM 665 C C . ASP A 1 90 ? -4.459 -6.565 8.343 1.00 91.25 90 ASP A C 1
ATOM 667 O O . ASP A 1 90 ? -4.978 -5.732 7.597 1.00 91.25 90 ASP A O 1
ATOM 671 N N . LEU A 1 91 ? -3.456 -7.347 7.956 1.00 92.19 91 LEU A N 1
ATOM 672 C CA . LEU A 1 91 ? -2.778 -7.228 6.670 1.00 92.19 91 LEU A CA 1
ATOM 673 C C . LEU A 1 91 ? -2.612 -8.604 6.022 1.00 92.19 91 LEU A C 1
ATOM 675 O O . LEU A 1 91 ? -2.285 -9.588 6.685 1.00 92.19 91 LEU A O 1
ATOM 679 N N . VAL A 1 92 ? -2.782 -8.671 4.707 1.00 91.69 92 VAL A N 1
ATOM 680 C CA . VAL A 1 92 ? -2.459 -9.851 3.894 1.00 91.69 92 VAL A CA 1
ATOM 681 C C . VAL A 1 92 ? -1.676 -9.390 2.672 1.00 91.69 92 VAL A C 1
ATOM 683 O O . VAL A 1 92 ? -2.066 -8.421 2.029 1.00 91.69 92 VAL A O 1
ATOM 686 N N . LEU A 1 93 ? -0.574 -10.064 2.362 1.00 90.31 93 LEU A N 1
ATOM 687 C CA . LEU A 1 93 ? 0.140 -9.928 1.097 1.00 90.31 93 LEU A CA 1
ATOM 688 C C . LEU A 1 93 ? -0.294 -11.076 0.187 1.00 90.31 93 LEU A C 1
ATOM 690 O O . LEU A 1 93 ? -0.110 -12.240 0.536 1.00 90.31 93 LEU A O 1
ATOM 694 N N . ASP A 1 94 ? -0.859 -10.733 -0.961 1.00 86.81 94 ASP A N 1
ATOM 695 C CA . ASP A 1 94 ? -1.396 -11.653 -1.961 1.00 86.81 94 ASP A CA 1
ATOM 696 C C . ASP A 1 94 ? -0.756 -11.355 -3.326 1.00 86.81 94 ASP A C 1
ATOM 698 O O . ASP A 1 94 ? -0.387 -10.210 -3.613 1.00 86.81 94 ASP A O 1
ATOM 702 N N . SER A 1 95 ? -0.597 -12.376 -4.163 1.00 82.12 95 SER A N 1
ATOM 703 C CA . SER A 1 95 ? 0.021 -12.250 -5.479 1.00 82.12 95 SER A CA 1
ATOM 704 C C . SER A 1 95 ? -0.609 -13.170 -6.521 1.00 82.12 95 SER A C 1
ATOM 706 O O . SER A 1 95 ? -0.729 -14.376 -6.319 1.00 82.12 95 SER A O 1
ATOM 708 N N . ASP A 1 96 ? -0.916 -12.594 -7.687 1.00 75.75 96 ASP A N 1
ATOM 709 C CA . ASP A 1 96 ? -1.518 -13.301 -8.827 1.00 75.75 96 ASP A CA 1
ATOM 710 C C . ASP A 1 96 ? -0.585 -14.366 -9.431 1.00 75.75 96 ASP A C 1
ATOM 712 O O . ASP A 1 96 ? -1.038 -15.353 -9.997 1.00 75.75 96 ASP A O 1
ATOM 716 N N . GLU A 1 97 ? 0.734 -14.171 -9.337 1.00 69.06 97 GLU A N 1
ATOM 717 C CA . GLU A 1 97 ? 1.735 -15.064 -9.949 1.00 69.06 97 GLU A CA 1
ATOM 718 C C . GLU A 1 97 ? 2.110 -16.248 -9.060 1.00 69.06 97 GLU A C 1
ATOM 720 O O . GLU A 1 97 ? 2.539 -17.281 -9.569 1.00 69.06 97 GLU A O 1
ATOM 725 N N . LEU A 1 98 ? 1.974 -16.105 -7.740 1.00 60.25 98 LEU A N 1
ATOM 726 C CA . LEU A 1 98 ? 2.279 -17.186 -6.801 1.00 60.25 98 LEU A CA 1
ATOM 727 C C . LEU A 1 98 ? 1.069 -18.088 -6.523 1.00 60.25 98 LEU A C 1
ATOM 729 O O . LEU A 1 98 ? 1.231 -19.058 -5.792 1.00 60.25 98 LEU A O 1
ATOM 733 N N . GLU A 1 99 ? -0.098 -17.791 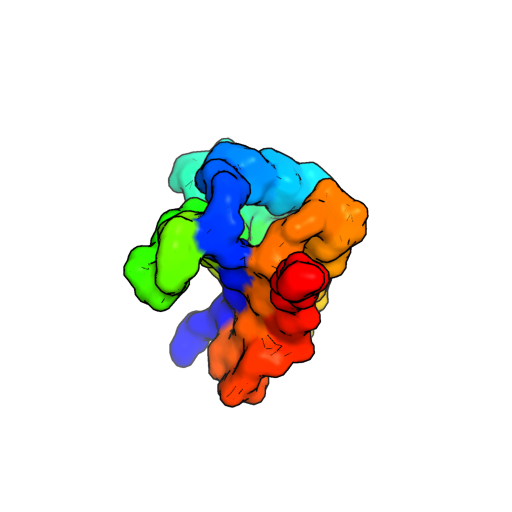-7.113 1.00 55.78 99 GLU A N 1
ATOM 734 C CA . GLU A 1 99 ? -1.379 -18.477 -6.872 1.00 55.78 99 GLU A CA 1
ATOM 735 C C . GLU A 1 99 ? -1.686 -18.682 -5.371 1.00 55.78 99 GLU A C 1
ATOM 737 O O . GLU A 1 99 ? -2.343 -19.653 -5.009 1.00 55.78 99 GLU A O 1
ATOM 742 N N . ASP A 1 100 ? -1.209 -17.801 -4.479 1.00 59.78 100 ASP A N 1
ATOM 743 C CA . ASP A 1 100 ? -1.345 -18.000 -3.033 1.00 59.78 100 ASP A CA 1
ATOM 744 C C . ASP A 1 100 ? -1.120 -16.730 -2.195 1.00 59.78 100 ASP A C 1
ATOM 746 O O . ASP A 1 100 ? -0.397 -15.800 -2.569 1.00 59.78 100 ASP A O 1
ATOM 750 N N . ILE A 1 101 ? -1.685 -16.754 -0.980 1.00 65.62 101 ILE A N 1
ATOM 751 C CA . ILE A 1 101 ? -1.388 -15.788 0.085 1.00 65.62 101 ILE A CA 1
ATOM 752 C C . ILE A 1 101 ? 0.089 -15.918 0.466 1.00 65.62 101 ILE A C 1
ATOM 754 O O . ILE A 1 101 ? 0.521 -16.927 1.026 1.00 65.62 101 ILE A O 1
ATOM 758 N N . VAL A 1 102 ? 0.859 -14.859 0.228 1.00 73.00 102 VAL A N 1
ATOM 759 C CA . VAL A 1 102 ? 2.305 -14.841 0.469 1.00 73.00 102 VAL A CA 1
ATOM 760 C C . VAL A 1 102 ? 2.635 -14.563 1.934 1.00 73.00 102 VAL A C 1
ATOM 762 O O . VAL A 1 102 ? 3.584 -15.127 2.482 1.00 73.00 102 VAL A O 1
ATOM 765 N N . ALA A 1 103 ? 1.872 -13.687 2.588 1.00 73.06 103 ALA A N 1
ATOM 766 C CA . ALA A 1 103 ? 2.035 -13.393 4.009 1.00 73.06 103 ALA A CA 1
ATOM 767 C C . ALA A 1 103 ? 0.723 -12.919 4.637 1.00 73.06 103 ALA A C 1
ATOM 769 O O . ALA A 1 103 ? -0.130 -12.339 3.970 1.00 73.06 103 ALA A O 1
ATOM 770 N N . THR A 1 104 ? 0.568 -13.131 5.943 1.00 79.94 104 THR A N 1
ATOM 771 C CA . THR A 1 104 ? -0.591 -12.638 6.689 1.00 79.94 104 THR A CA 1
ATOM 772 C C . THR A 1 104 ? -0.209 -12.189 8.094 1.00 79.94 104 THR A C 1
ATOM 774 O O . THR A 1 104 ? 0.591 -12.829 8.780 1.00 79.94 104 THR A O 1
ATOM 777 N N . ARG A 1 105 ? -0.821 -11.088 8.527 1.00 81.00 105 ARG A N 1
ATOM 778 C CA . ARG A 1 105 ? -0.888 -10.621 9.905 1.00 81.00 105 ARG A CA 1
ATOM 779 C C . ARG A 1 105 ? -2.359 -10.420 10.236 1.00 81.00 105 ARG A C 1
ATOM 781 O O . ARG A 1 105 ? -2.965 -9.444 9.812 1.00 81.00 105 ARG A O 1
ATOM 788 N N . ILE A 1 106 ? -2.912 -11.328 11.028 1.00 77.12 106 ILE A N 1
ATOM 789 C CA . ILE A 1 106 ? -4.239 -11.169 11.623 1.00 77.12 106 ILE A CA 1
ATOM 790 C C . ILE A 1 106 ? -4.035 -10.823 13.091 1.00 77.12 106 ILE A C 1
ATOM 792 O O . ILE A 1 106 ? -3.288 -11.500 13.805 1.00 77.12 106 ILE A O 1
ATOM 796 N N . ARG A 1 107 ? -4.701 -9.775 13.564 1.00 65.12 107 ARG A N 1
ATOM 797 C CA . ARG A 1 107 ? -4.807 -9.446 14.975 1.00 65.12 107 ARG A CA 1
ATOM 798 C C . ARG A 1 107 ? -5.553 -10.591 15.644 1.00 65.12 107 ARG A C 1
ATOM 800 O O . ARG A 1 107 ? -6.772 -10.703 15.571 1.00 65.12 107 ARG A O 1
ATOM 807 N N . SER A 1 108 ? -4.815 -11.460 16.323 1.00 47.38 108 SER A N 1
ATOM 808 C CA . SER A 1 108 ? -5.397 -12.383 17.289 1.00 47.38 108 SER A CA 1
ATOM 809 C C . SER A 1 108 ? -6.033 -11.537 18.389 1.00 47.38 108 SER A C 1
ATOM 811 O O . SER A 1 108 ? -5.345 -11.112 19.313 1.00 47.38 108 SER A O 1
ATOM 813 N N . THR A 1 109 ? -7.326 -11.223 18.291 1.00 44.72 109 THR A N 1
ATOM 814 C CA . THR A 1 109 ? -8.058 -10.664 19.431 1.00 44.72 109 THR A CA 1
ATOM 815 C C . THR A 1 109 ? -7.913 -11.648 20.590 1.00 44.72 109 THR A C 1
ATOM 817 O O . THR A 1 109 ? -8.341 -12.799 20.436 1.00 44.72 109 THR A O 1
ATOM 820 N N . PRO A 1 110 ? -7.316 -11.263 21.734 1.00 40.59 110 PRO A N 1
ATOM 821 C CA . PRO A 1 110 ? -7.477 -12.063 22.932 1.00 40.59 110 PRO A CA 1
ATOM 822 C C . PRO A 1 110 ? -8.974 -12.065 23.254 1.00 40.59 110 PRO A C 1
ATOM 824 O O . PRO A 1 110 ? -9.600 -11.006 23.314 1.00 40.59 110 PRO A O 1
ATOM 827 N N . ARG A 1 111 ? -9.548 -13.267 23.343 1.00 39.19 111 ARG A N 1
ATOM 828 C CA . ARG A 1 111 ? -10.895 -13.473 23.881 1.00 39.19 111 ARG A CA 1
ATOM 829 C C . ARG A 1 111 ? -10.986 -12.975 25.316 1.00 39.19 111 ARG A C 1
ATOM 831 O O . ARG A 1 111 ? -9.984 -13.144 26.046 1.00 39.19 111 ARG A O 1
#

Organism: NCBI:txid133549

Foldseek 3Di:
DFWKKKKKWAADDDLVRLVVLLCVLQVFDQDPQWTARPVANQKIWHKDWDPPHPNIIIMIMIGGHPDDPVVSVVSLVSSQVSCVVVHPTWIWIGTPVVVDTPDTDDPPPDD

Mean predicted aligned error: 5.87 Å

Secondary structure (DSSP, 8-state):
----EEEEE-SSS-HHHHHHHHHHHHTEEEETTEEEETTEEEEEEEEEE-TTSTTT-EEEEEEESSS-HHHHHHHHHHHHHHHHHH----EEEEETTTTEEEEEE------

pLDDT: mean 85.16, std 12.64, range [39.19, 95.81]

Nearest PDB structures (foldseek):
  5t47-assembly1_A  TM=4.898E-01  e=6.786E-03  Drosophila melanogaster
  4axg-assembly1_A  TM=4.581E-01  e=6.401E-03  Drosophila melanogaster
  6pny-assembly1_A  TM=5.155E-01  e=2.142E-01  Francisella tularensis subsp. tularensis SCHU S4
  8qxn-assembly1_C  TM=4.428E-01  e=1.761E+00  Homo sapiens
  3k1p-assembly1_A  TM=4.894E-01  e=1.314E+00  Acinetobacter baylyi ADP1